Protein AF-A0A2K0WVG3-F1 (afdb_monomer_lite)

Organism: Gibberella nygamai (NCBI:txid42673)

pLDDT: mean 81.17, std 15.38, range [26.86, 95.81]

Radius of gyration: 17.31 Å; chains: 1; bounding box: 40×38×49 Å

Structure (mmCIF, N/CA/C/O backbone):
data_AF-A0A2K0WVG3-F1
#
_entry.id   AF-A0A2K0WVG3-F1
#
loop_
_atom_site.group_PDB
_atom_site.id
_atom_site.type_symbol
_atom_site.label_atom_id
_atom_site.label_alt_id
_atom_site.label_comp_id
_atom_site.label_asym_id
_atom_site.label_entity_id
_atom_site.label_seq_id
_atom_site.pdbx_PDB_ins_code
_atom_site.Cartn_x
_atom_site.Cartn_y
_atom_site.Cartn_z
_atom_site.occupancy
_atom_site.B_iso_or_equiv
_atom_site.auth_seq_id
_atom_site.auth_comp_id
_atom_site.auth_asym_id
_atom_site.auth_atom_id
_atom_site.pdbx_PDB_model_num
ATOM 1 N N . MET A 1 1 ? -24.233 -7.355 -19.533 1.00 32.09 1 MET A N 1
ATOM 2 C CA . MET A 1 1 ? -23.295 -7.358 -18.390 1.00 32.09 1 MET A CA 1
ATOM 3 C C . MET A 1 1 ? -22.353 -6.184 -18.576 1.00 32.09 1 MET A C 1
ATOM 5 O O . MET A 1 1 ? -21.608 -6.192 -19.543 1.00 32.09 1 MET A O 1
ATOM 9 N N . ALA A 1 2 ? -22.452 -5.145 -17.745 1.00 26.86 2 ALA A N 1
ATOM 10 C CA . ALA A 1 2 ? -21.574 -3.984 -17.865 1.00 26.86 2 ALA A CA 1
ATOM 11 C C . ALA A 1 2 ? -20.148 -4.391 -17.472 1.00 26.86 2 ALA A C 1
ATOM 13 O O . ALA A 1 2 ? -19.909 -4.819 -16.342 1.00 26.86 2 ALA A O 1
ATOM 14 N N . THR A 1 3 ? -19.217 -4.299 -18.418 1.00 27.84 3 THR A N 1
ATOM 15 C CA . THR A 1 3 ? -17.779 -4.393 -18.173 1.00 27.84 3 THR A CA 1
ATOM 16 C C . THR A 1 3 ? -17.401 -3.318 -17.162 1.00 27.84 3 THR A C 1
ATOM 18 O O . THR A 1 3 ? -17.408 -2.130 -17.478 1.00 27.84 3 THR A O 1
ATOM 21 N N . ARG A 1 4 ? -17.125 -3.726 -15.919 1.00 35.16 4 ARG A N 1
ATOM 22 C CA . ARG A 1 4 ? -16.547 -2.837 -14.910 1.00 35.16 4 ARG A CA 1
ATOM 23 C C . ARG A 1 4 ? -15.192 -2.386 -15.441 1.00 35.16 4 ARG A C 1
ATOM 25 O O . ARG A 1 4 ? -14.300 -3.214 -15.604 1.00 35.16 4 ARG A O 1
ATOM 32 N N . VAL A 1 5 ? -15.066 -1.098 -15.743 1.00 34.78 5 VAL A N 1
ATOM 33 C CA . VAL A 1 5 ? -13.788 -0.487 -16.108 1.00 34.78 5 VAL A CA 1
ATOM 34 C C . VAL A 1 5 ? -12.851 -0.699 -14.921 1.00 34.78 5 VAL A C 1
ATOM 36 O O . VAL A 1 5 ? -13.100 -0.211 -13.818 1.00 34.78 5 VAL A O 1
ATOM 39 N N . SER A 1 6 ? -11.821 -1.521 -15.113 1.00 41.34 6 SER A N 1
ATOM 40 C CA . SER A 1 6 ? -10.746 -1.650 -14.139 1.00 41.34 6 SER A CA 1
ATOM 41 C C . SER A 1 6 ? -9.989 -0.330 -14.158 1.00 41.34 6 SER A C 1
ATOM 43 O O . SER A 1 6 ? -9.272 -0.055 -15.115 1.00 41.34 6 SER A O 1
ATOM 45 N N . HIS A 1 7 ? -10.152 0.493 -13.122 1.00 51.75 7 HIS A N 1
ATOM 46 C CA . HIS A 1 7 ? -9.193 1.550 -12.802 1.00 51.75 7 HIS A CA 1
ATOM 47 C C . HIS A 1 7 ? -7.940 0.864 -12.264 1.00 51.75 7 HIS A C 1
ATOM 49 O O . HIS A 1 7 ? -7.693 0.819 -11.056 1.00 51.75 7 HIS A O 1
ATOM 55 N N . ASP A 1 8 ? -7.235 0.167 -13.148 1.00 64.56 8 ASP A N 1
ATOM 56 C CA . ASP A 1 8 ? -5.917 -0.339 -12.838 1.00 64.56 8 ASP A CA 1
ATOM 57 C C . ASP A 1 8 ? -4.958 0.837 -12.938 1.00 64.56 8 ASP A C 1
ATOM 59 O O . ASP A 1 8 ? -5.040 1.628 -13.878 1.00 64.56 8 ASP A O 1
ATOM 63 N N . LEU A 1 9 ? -4.052 0.984 -11.976 1.00 69.62 9 LEU A N 1
ATOM 64 C CA . LEU A 1 9 ? -3.118 2.117 -11.953 1.00 69.62 9 LEU A CA 1
ATOM 65 C C . LEU A 1 9 ? -2.187 2.148 -13.181 1.00 69.62 9 LEU A C 1
ATOM 67 O O . LEU A 1 9 ? -1.541 3.162 -13.439 1.00 69.62 9 LEU A O 1
ATOM 71 N N . THR A 1 10 ? -2.154 1.047 -13.932 1.00 58.09 10 THR A N 1
ATOM 72 C CA . THR A 1 10 ? -1.464 0.822 -15.207 1.00 58.09 10 THR A CA 1
ATOM 73 C C . THR A 1 10 ? -2.328 1.097 -16.440 1.00 58.09 10 THR A C 1
ATOM 75 O O . THR A 1 10 ? -1.894 0.847 -17.559 1.00 58.09 10 THR A O 1
ATOM 78 N N . THR A 1 11 ? -3.548 1.601 -16.271 1.00 58.31 11 THR A N 1
ATOM 79 C CA . THR A 1 11 ? -4.404 2.068 -17.369 1.00 58.31 11 THR A CA 1
ATOM 80 C C . THR A 1 11 ? -4.419 3.596 -17.392 1.00 58.31 11 THR A C 1
ATOM 82 O O . THR A 1 11 ? -4.197 4.237 -16.364 1.00 58.31 11 THR A O 1
ATOM 85 N N . GLN A 1 12 ? -4.656 4.208 -18.558 1.00 56.22 12 GLN A N 1
ATOM 86 C CA . GLN A 1 12 ? -4.675 5.672 -18.752 1.00 56.22 12 GLN A CA 1
ATOM 87 C C . GLN A 1 12 ? -5.880 6.368 -18.076 1.00 56.22 12 GLN A C 1
ATOM 89 O O . GLN A 1 12 ? -6.473 7.285 -18.633 1.00 56.22 12 GLN A O 1
ATOM 94 N N . SER A 1 13 ? -6.299 5.926 -16.890 1.00 55.78 13 SER A N 1
ATOM 95 C CA . SER A 1 13 ? -7.569 6.344 -16.303 1.00 55.78 13 SER A CA 1
ATOM 96 C C . SER A 1 13 ? -7.511 7.659 -15.521 1.00 55.78 13 SER A C 1
ATOM 98 O O . SER A 1 13 ? -8.571 8.170 -15.185 1.00 55.78 13 SER A O 1
ATOM 100 N N . SER A 1 14 ? -6.332 8.226 -15.220 1.00 59.88 14 SER A N 1
ATOM 101 C CA . SER A 1 14 ? -6.230 9.575 -14.633 1.00 59.88 14 SER A CA 1
ATOM 102 C C . SER A 1 14 ? -4.787 10.117 -14.639 1.00 59.88 14 SER A C 1
ATOM 104 O O . SER A 1 14 ? -3.872 9.381 -14.259 1.00 59.88 14 SER A O 1
ATOM 106 N N . PRO A 1 15 ? -4.551 11.393 -15.016 1.00 70.00 15 PRO A N 1
ATOM 107 C CA . PRO A 1 15 ? -3.251 12.057 -14.875 1.00 70.00 15 PRO A CA 1
ATOM 108 C C . PRO A 1 15 ? -2.948 12.491 -13.428 1.00 70.00 15 PRO A C 1
ATOM 110 O O . PRO A 1 15 ? -1.892 13.070 -13.163 1.00 70.00 15 PRO A O 1
ATOM 113 N N . GLU A 1 16 ? -3.871 12.264 -12.492 1.00 83.38 16 GLU A N 1
ATOM 114 C CA . GLU A 1 16 ? -3.748 12.740 -11.119 1.00 83.38 16 GLU A CA 1
ATOM 115 C C . GLU A 1 16 ? -2.590 12.090 -10.361 1.00 83.38 16 GLU A C 1
ATOM 117 O O . GLU A 1 16 ? -2.211 10.931 -10.572 1.00 83.38 16 GLU A O 1
ATOM 122 N N . LYS A 1 17 ? -2.028 12.876 -9.438 1.00 89.94 17 LYS A N 1
ATOM 123 C CA . LYS A 1 17 ? -0.969 12.426 -8.542 1.00 89.94 17 LYS A CA 1
ATOM 124 C C . LYS A 1 17 ? -1.517 11.401 -7.555 1.00 89.94 17 LYS A C 1
ATOM 126 O O . LYS A 1 17 ? -2.550 11.617 -6.925 1.00 89.94 17 LYS A O 1
ATOM 131 N N . LEU A 1 18 ? -0.768 10.321 -7.361 1.00 90.88 18 LEU A N 1
ATOM 132 C CA . LEU A 1 18 ? -1.082 9.322 -6.351 1.00 90.88 18 LEU A CA 1
ATOM 133 C C . LEU A 1 18 ? -0.763 9.858 -4.956 1.00 90.88 18 LEU A C 1
ATOM 135 O O . LEU A 1 18 ? 0.278 10.481 -4.726 1.00 90.88 18 LEU A O 1
ATOM 139 N N . LEU A 1 19 ? -1.623 9.534 -3.995 1.00 90.69 19 LEU A N 1
ATOM 140 C CA . LEU A 1 19 ? -1.381 9.790 -2.583 1.00 90.69 19 LEU A CA 1
ATOM 141 C C . LEU A 1 19 ? -0.683 8.599 -1.939 1.00 90.69 19 LEU A C 1
ATOM 143 O O . LEU A 1 19 ? -1.035 7.443 -2.182 1.00 90.69 19 LEU A O 1
ATOM 147 N N . ARG A 1 20 ? 0.285 8.882 -1.063 1.00 91.62 20 ARG A N 1
ATOM 148 C CA . ARG A 1 20 ? 0.908 7.852 -0.230 1.00 91.62 20 ARG A CA 1
ATOM 149 C C . ARG A 1 20 ? -0.045 7.476 0.894 1.00 91.62 20 ARG A C 1
ATOM 151 O O . ARG A 1 20 ? -0.167 8.211 1.868 1.00 91.62 20 ARG A O 1
ATOM 158 N N . ILE A 1 21 ? -0.663 6.311 0.772 1.00 88.94 21 ILE A N 1
ATOM 159 C CA . ILE A 1 21 ? -1.637 5.790 1.738 1.00 88.94 21 ILE A CA 1
ATOM 160 C C . ILE A 1 21 ? -1.008 4.849 2.773 1.00 88.94 21 ILE A C 1
ATOM 162 O O . ILE A 1 21 ? -1.655 4.443 3.734 1.00 88.94 21 ILE A O 1
ATOM 166 N N . GLY A 1 22 ? 0.259 4.476 2.585 1.00 87.81 22 GLY A N 1
ATOM 167 C CA . GLY A 1 22 ? 0.982 3.635 3.527 1.00 87.81 22 GLY A CA 1
ATOM 168 C C . GLY A 1 22 ? 2.489 3.681 3.322 1.00 87.81 22 GLY A C 1
ATOM 169 O O . GLY A 1 22 ? 2.987 3.961 2.234 1.00 87.81 22 GLY A O 1
ATOM 170 N N . THR A 1 23 ? 3.225 3.398 4.390 1.00 87.88 23 THR A N 1
ATOM 171 C CA . THR A 1 23 ? 4.679 3.225 4.361 1.00 87.88 23 THR A CA 1
ATOM 172 C C . THR A 1 23 ? 5.106 2.274 5.474 1.00 87.88 23 THR A C 1
ATOM 174 O O . THR A 1 23 ? 4.454 2.199 6.518 1.00 87.88 23 THR A O 1
ATOM 177 N N . GLY A 1 24 ? 6.172 1.519 5.247 1.00 81.69 24 GLY A N 1
ATOM 178 C CA . GLY A 1 24 ? 6.769 0.621 6.227 1.00 81.69 24 GLY A CA 1
ATOM 179 C C . GLY A 1 24 ? 8.087 0.051 5.718 1.00 81.69 24 GLY A C 1
ATOM 180 O O . GLY A 1 24 ? 8.594 0.471 4.684 1.00 81.69 24 GLY A O 1
ATOM 181 N N . CYS A 1 25 ? 8.632 -0.941 6.426 1.00 80.94 25 CYS A N 1
ATOM 182 C CA . CYS A 1 25 ? 9.922 -1.532 6.058 1.00 80.94 25 CYS A CA 1
ATOM 183 C C . CYS A 1 25 ? 9.933 -2.116 4.640 1.00 80.94 25 CYS A C 1
ATOM 185 O O . CYS A 1 25 ? 10.938 -1.997 3.968 1.00 80.94 25 CYS A O 1
ATOM 187 N N . CYS A 1 26 ? 8.836 -2.711 4.159 1.00 79.12 26 CYS A N 1
ATOM 188 C CA . CYS A 1 26 ? 8.787 -3.273 2.801 1.00 79.12 26 CYS A CA 1
ATOM 189 C C . CYS A 1 26 ? 8.671 -2.213 1.687 1.00 79.12 26 CYS A C 1
ATOM 191 O O . CYS A 1 26 ? 8.610 -2.591 0.524 1.00 79.12 26 CYS A O 1
ATOM 193 N N . GLY A 1 27 ? 8.564 -0.926 2.030 1.00 90.88 27 GLY A N 1
ATOM 194 C CA . GLY A 1 27 ? 8.360 0.166 1.082 1.00 90.88 27 GLY A CA 1
ATOM 195 C C . GLY A 1 27 ? 7.031 0.890 1.277 1.00 90.88 27 GLY A C 1
ATOM 196 O O . GLY A 1 27 ? 6.455 0.922 2.373 1.00 90.88 27 GLY A O 1
ATOM 197 N N . SER A 1 28 ? 6.552 1.509 0.206 1.00 93.06 28 SER A N 1
ATOM 198 C CA . SER A 1 28 ? 5.447 2.464 0.223 1.00 93.06 28 SER A CA 1
ATOM 199 C C . SER A 1 28 ? 4.217 1.978 -0.549 1.00 93.06 28 SER A C 1
ATOM 201 O O . SER A 1 28 ? 4.309 1.163 -1.462 1.00 93.06 28 SER A O 1
ATOM 203 N N . VAL A 1 29 ? 3.033 2.463 -0.166 1.00 92.94 29 VAL A N 1
ATOM 204 C CA . VAL A 1 29 ? 1.754 2.144 -0.817 1.00 92.94 29 VAL A CA 1
ATOM 205 C C . VAL A 1 29 ? 1.102 3.429 -1.301 1.00 92.94 29 VAL A C 1
ATOM 207 O O . VAL A 1 29 ? 0.997 4.393 -0.538 1.00 92.94 29 VAL A O 1
ATOM 210 N N . TRP A 1 30 ? 0.637 3.419 -2.547 1.00 93.25 30 TRP A N 1
ATOM 211 C CA . TRP A 1 30 ? 0.066 4.576 -3.227 1.00 93.25 30 TRP A CA 1
ATOM 212 C C . TRP A 1 30 ? -1.279 4.239 -3.864 1.00 93.25 30 TRP A C 1
ATOM 214 O O . TRP A 1 30 ? -1.488 3.112 -4.311 1.00 93.25 30 TRP A O 1
ATOM 224 N N . ALA A 1 31 ? -2.192 5.205 -3.898 1.00 90.75 31 ALA A N 1
ATOM 225 C CA . ALA A 1 31 ? -3.492 5.078 -4.553 1.00 90.75 31 ALA A CA 1
ATOM 226 C C . ALA A 1 31 ? -4.024 6.451 -4.981 1.00 90.75 31 ALA A C 1
ATOM 228 O O . ALA A 1 31 ? -3.526 7.480 -4.523 1.00 90.75 31 ALA A O 1
ATOM 229 N N . ASP A 1 32 ? -5.057 6.459 -5.820 1.00 86.88 32 ASP A N 1
ATOM 230 C CA . ASP A 1 32 ? -5.764 7.687 -6.188 1.00 86.88 32 ASP A CA 1
ATOM 231 C C . ASP A 1 32 ? -6.448 8.338 -4.983 1.00 86.88 32 ASP A C 1
ATOM 233 O O . ASP A 1 32 ? -6.993 7.647 -4.110 1.00 86.88 32 ASP A O 1
ATOM 237 N N . ALA A 1 33 ? -6.429 9.673 -4.950 1.00 76.12 33 ALA A N 1
ATOM 238 C CA . ALA A 1 33 ? -6.997 10.472 -3.866 1.00 76.12 33 ALA A CA 1
ATOM 239 C C . ALA A 1 33 ? -8.495 10.203 -3.680 1.00 76.12 33 ALA A C 1
ATOM 241 O O . ALA A 1 33 ? -8.946 9.931 -2.567 1.00 76.12 33 ALA A O 1
ATOM 242 N N . ASP A 1 34 ? -9.229 10.172 -4.790 1.00 70.00 34 ASP A N 1
ATOM 243 C CA . ASP A 1 34 ? -10.681 10.002 -4.823 1.00 70.00 34 ASP A CA 1
ATOM 24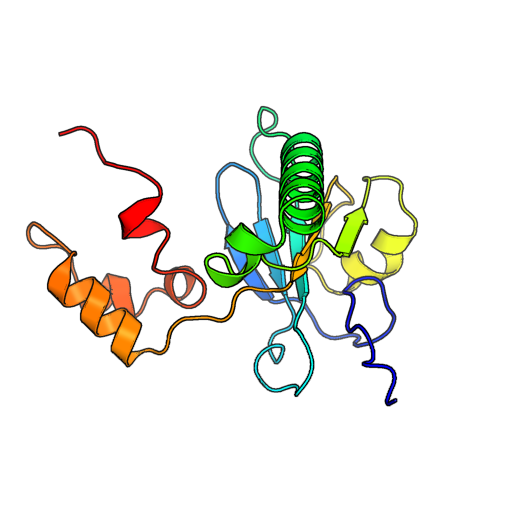4 C C . ASP A 1 34 ? -11.128 8.553 -5.045 1.00 70.00 34 ASP A C 1
ATOM 246 O O . ASP A 1 34 ? -12.305 8.279 -5.254 1.00 70.00 34 ASP A O 1
ATOM 250 N N . SER A 1 35 ? -10.218 7.589 -4.884 1.00 66.69 35 SER A N 1
ATOM 251 C CA . SER A 1 35 ? -10.498 6.157 -5.068 1.00 66.69 35 SER A CA 1
ATOM 252 C C . SER A 1 35 ? -11.638 5.597 -4.196 1.00 66.69 35 SER A C 1
ATOM 254 O O . SER A 1 35 ? -12.109 4.492 -4.435 1.00 66.69 35 SER A O 1
ATOM 256 N N . SER A 1 36 ? -12.093 6.314 -3.167 1.00 57.69 36 SER A N 1
ATOM 257 C CA . SER A 1 36 ? -13.260 5.935 -2.353 1.00 57.69 36 SER A CA 1
ATOM 258 C C . SER A 1 36 ? -14.599 6.490 -2.860 1.00 57.69 36 SER A C 1
ATOM 260 O O . SER A 1 36 ? -15.631 6.152 -2.287 1.00 57.69 36 SER A O 1
ATOM 262 N N . LYS A 1 37 ? -14.597 7.375 -3.867 1.00 53.72 37 LYS A N 1
ATOM 263 C CA . LYS A 1 37 ? -15.794 8.054 -4.400 1.00 53.72 37 LYS A CA 1
ATOM 264 C C . LYS A 1 37 ? -16.368 7.384 -5.651 1.00 53.72 37 LYS A C 1
ATOM 266 O O . LYS A 1 37 ? -17.529 7.616 -5.975 1.00 53.72 37 LYS A O 1
ATOM 271 N N . ASP A 1 38 ? -15.588 6.539 -6.319 1.00 54.81 38 ASP A N 1
ATOM 272 C CA . ASP A 1 38 ? -16.034 5.827 -7.513 1.00 54.81 38 ASP A CA 1
ATOM 273 C C . ASP A 1 38 ? -16.790 4.542 -7.158 1.00 54.81 38 ASP A C 1
ATOM 275 O O . ASP A 1 38 ? -16.384 3.776 -6.286 1.00 54.81 38 ASP A O 1
ATOM 279 N N . ASN A 1 39 ? -17.843 4.232 -7.920 1.00 54.66 39 ASN A N 1
ATOM 280 C CA . ASN A 1 39 ? -18.587 2.961 -7.839 1.00 54.66 39 ASN A CA 1
ATOM 281 C C . ASN A 1 39 ? -17.760 1.729 -8.288 1.00 54.66 39 ASN A C 1
ATOM 283 O O . ASN A 1 39 ? -18.294 0.623 -8.426 1.00 54.66 39 ASN A O 1
ATOM 287 N N . GLY A 1 40 ? -16.472 1.922 -8.582 1.00 65.44 40 GLY A N 1
ATOM 288 C CA . GLY A 1 40 ? -15.527 0.882 -8.960 1.00 65.44 40 GLY A CA 1
ATOM 289 C C . GLY A 1 40 ? -14.881 0.198 -7.756 1.00 65.44 40 GLY A C 1
ATOM 290 O O . GLY A 1 40 ? -15.020 0.607 -6.609 1.00 65.44 40 GLY A O 1
ATOM 291 N N . THR A 1 41 ? -14.130 -0.866 -8.028 1.00 73.56 41 THR A N 1
ATOM 292 C CA . THR A 1 41 ? -13.197 -1.416 -7.045 1.00 73.56 41 THR A CA 1
ATOM 293 C C . THR A 1 41 ? -11.910 -0.599 -7.150 1.00 73.56 41 THR A C 1
ATOM 295 O O . THR A 1 41 ? -11.259 -0.661 -8.196 1.00 73.56 41 THR A O 1
ATOM 298 N N . PRO A 1 42 ? -11.509 0.170 -6.134 1.00 84.56 42 PRO A N 1
ATOM 299 C CA . PRO A 1 42 ? -10.292 0.961 -6.216 1.00 84.56 42 PRO A CA 1
ATOM 300 C C . PRO A 1 42 ? -9.042 0.103 -6.140 1.00 84.56 42 PRO A C 1
ATOM 302 O O . PRO A 1 42 ? -9.062 -1.013 -5.617 1.00 84.56 42 PRO A O 1
ATOM 305 N N . SER A 1 43 ? -7.941 0.634 -6.655 1.00 87.88 43 SER A N 1
ATOM 306 C CA . SER A 1 43 ? -6.665 -0.068 -6.724 1.00 87.88 43 SER A CA 1
ATOM 307 C C . SER A 1 43 ? -5.553 0.720 -6.035 1.00 87.88 43 SER A C 1
ATOM 309 O O . SER A 1 43 ? -5.652 1.931 -5.823 1.00 87.88 43 SER A O 1
ATOM 311 N N . CYS A 1 44 ? -4.530 0.003 -5.593 1.00 91.69 44 CYS A N 1
ATOM 312 C CA . CYS A 1 44 ? -3.330 0.561 -5.002 1.00 91.69 44 CYS A CA 1
ATOM 313 C C . CYS A 1 44 ? -2.095 -0.156 -5.549 1.00 91.69 44 CYS A C 1
ATOM 315 O O . CYS A 1 44 ? -2.153 -1.317 -5.964 1.00 91.69 44 CYS A O 1
ATOM 317 N N . ILE A 1 45 ? -0.969 0.551 -5.517 1.00 93.62 45 ILE A N 1
ATOM 318 C CA . ILE A 1 45 ? 0.345 0.025 -5.863 1.00 93.62 45 ILE A CA 1
ATOM 319 C C . ILE A 1 45 ? 1.215 0.025 -4.611 1.00 93.62 45 ILE A C 1
ATOM 321 O O . ILE A 1 45 ? 1.422 1.063 -3.977 1.00 93.62 45 ILE A O 1
ATOM 325 N N . LYS A 1 46 ? 1.724 -1.148 -4.238 1.00 94.44 46 LYS A N 1
ATOM 326 C CA . LYS A 1 46 ? 2.765 -1.285 -3.219 1.00 94.44 46 LYS A CA 1
ATOM 327 C C . LYS A 1 46 ? 4.108 -1.398 -3.923 1.00 94.44 46 LYS A C 1
ATOM 329 O O . LYS A 1 46 ? 4.261 -2.247 -4.788 1.00 94.44 46 LYS A O 1
ATOM 334 N N . ARG A 1 47 ? 5.058 -0.547 -3.557 1.00 94.94 47 ARG A N 1
ATOM 335 C CA . ARG A 1 47 ? 6.387 -0.448 -4.162 1.00 94.94 47 ARG A CA 1
ATOM 336 C C . ARG A 1 47 ? 7.428 -1.097 -3.257 1.00 94.94 47 ARG A C 1
ATOM 338 O O . ARG A 1 47 ? 7.387 -0.903 -2.045 1.00 94.94 47 ARG A O 1
ATOM 345 N N . GLU A 1 48 ? 8.368 -1.823 -3.851 1.00 95.00 48 GLU A N 1
ATOM 346 C CA . GLU A 1 48 ? 9.568 -2.356 -3.192 1.00 95.00 48 GLU A CA 1
ATOM 347 C C . GLU A 1 48 ? 10.661 -1.279 -3.154 1.00 95.00 48 GLU A C 1
ATOM 349 O O . GLU A 1 48 ? 11.716 -1.391 -3.767 1.00 95.00 48 GLU A O 1
ATOM 354 N N . ASP A 1 49 ? 10.361 -0.161 -2.496 1.00 93.44 49 ASP A N 1
ATOM 355 C CA . ASP A 1 49 ? 11.259 0.989 -2.327 1.00 93.44 49 ASP A CA 1
ATOM 356 C C . ASP A 1 49 ? 11.693 1.179 -0.863 1.00 93.44 49 ASP A C 1
ATOM 358 O O . ASP A 1 49 ? 12.002 2.288 -0.425 1.00 93.44 49 ASP A O 1
ATOM 362 N N . GLY A 1 50 ? 11.681 0.082 -0.101 1.00 89.44 50 GLY A N 1
ATOM 363 C CA . GLY A 1 50 ? 12.093 0.017 1.299 1.00 89.44 50 GLY A CA 1
ATOM 364 C C . GLY A 1 50 ? 13.346 -0.834 1.518 1.00 89.44 50 GLY A C 1
ATOM 365 O O . GLY A 1 50 ? 14.328 -0.734 0.791 1.00 89.44 50 GLY A O 1
ATOM 366 N N . ASP A 1 51 ? 13.307 -1.653 2.566 1.00 85.88 51 ASP A N 1
ATOM 367 C CA . ASP A 1 51 ? 14.386 -2.539 2.999 1.00 85.88 51 ASP A CA 1
ATOM 368 C C . ASP A 1 51 ? 14.682 -3.631 1.948 1.00 85.88 51 ASP A C 1
ATOM 370 O O . ASP A 1 51 ? 13.755 -4.339 1.537 1.00 85.88 51 ASP A O 1
ATOM 374 N N . PRO A 1 52 ? 15.955 -3.819 1.544 1.00 84.00 52 PRO A N 1
ATOM 375 C CA . PRO A 1 52 ? 16.336 -4.750 0.480 1.00 84.00 52 PRO A CA 1
ATOM 376 C C . PRO A 1 52 ? 16.113 -6.230 0.827 1.00 84.00 52 PRO A C 1
ATOM 378 O O . PRO A 1 52 ? 16.120 -7.073 -0.067 1.00 84.00 52 PRO A O 1
ATOM 381 N N . HIS A 1 53 ? 15.908 -6.583 2.100 1.00 83.38 53 HIS A N 1
ATOM 382 C CA . HIS A 1 53 ? 15.638 -7.961 2.523 1.00 83.38 53 HIS A CA 1
ATOM 383 C C . HIS A 1 53 ? 14.153 -8.345 2.436 1.00 83.38 53 HIS A C 1
ATOM 385 O O . HIS A 1 53 ? 13.773 -9.463 2.801 1.00 83.38 53 HIS A O 1
ATOM 391 N N . ARG A 1 54 ? 13.278 -7.435 1.997 1.00 79.94 54 ARG A N 1
ATOM 392 C CA . ARG A 1 54 ? 11.852 -7.706 1.799 1.00 79.94 54 ARG A CA 1
ATOM 393 C C . ARG A 1 54 ? 11.569 -7.883 0.314 1.00 79.94 54 ARG A C 1
ATOM 395 O O . ARG A 1 54 ? 11.916 -7.024 -0.476 1.00 79.94 54 ARG A O 1
ATOM 402 N N . SER A 1 55 ? 10.913 -8.993 -0.030 1.00 89.06 55 SER A N 1
ATOM 403 C CA . SER A 1 55 ? 10.589 -9.342 -1.414 1.00 89.06 55 SER A CA 1
ATOM 404 C C . SER A 1 55 ? 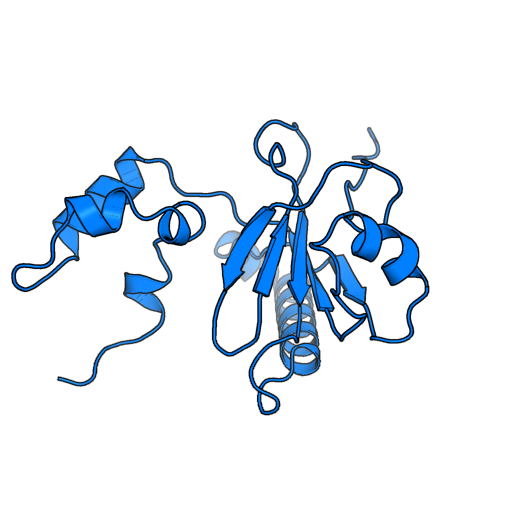9.097 -9.184 -1.685 1.00 89.06 55 SER A C 1
ATOM 406 O O . SER A 1 55 ? 8.281 -9.985 -1.218 1.00 89.06 55 SER A O 1
ATOM 408 N N . ILE A 1 56 ? 8.739 -8.179 -2.477 1.00 92.06 56 ILE A N 1
ATOM 409 C CA . ILE A 1 56 ? 7.377 -7.991 -2.972 1.00 92.06 56 ILE A CA 1
ATOM 410 C C . ILE A 1 56 ? 6.988 -9.075 -3.978 1.00 92.06 56 ILE A C 1
ATOM 412 O O . ILE A 1 56 ? 5.817 -9.435 -4.068 1.00 92.06 56 ILE A O 1
ATOM 416 N N . THR A 1 57 ? 7.967 -9.663 -4.670 1.00 92.25 57 THR A N 1
ATOM 417 C CA . THR A 1 57 ? 7.771 -10.842 -5.524 1.00 92.25 57 THR A CA 1
ATOM 418 C C . THR A 1 57 ? 7.234 -12.020 -4.717 1.00 92.25 57 THR A C 1
ATOM 420 O O . THR A 1 57 ? 6.270 -12.663 -5.129 1.00 92.25 57 THR A O 1
ATOM 423 N N . ASN A 1 58 ? 7.797 -12.274 -3.531 1.00 92.50 58 ASN A N 1
ATOM 424 C CA . ASN A 1 58 ? 7.280 -13.311 -2.641 1.00 92.50 58 ASN A CA 1
ATOM 425 C C . ASN A 1 58 ? 5.871 -12.973 -2.126 1.00 92.50 58 ASN A C 1
ATOM 427 O O . ASN A 1 58 ? 5.019 -13.855 -2.050 1.00 92.50 58 ASN A O 1
ATOM 431 N N . GLU A 1 59 ? 5.594 -11.706 -1.797 1.00 91.88 59 GLU A N 1
ATOM 432 C CA . GLU A 1 59 ? 4.237 -11.293 -1.410 1.00 91.88 59 GLU A CA 1
ATOM 433 C C . GLU A 1 59 ? 3.216 -11.546 -2.530 1.00 91.88 59 GLU A C 1
ATOM 435 O O . GLU A 1 59 ? 2.147 -12.093 -2.265 1.00 91.88 59 GLU A O 1
ATOM 440 N N . HIS A 1 60 ? 3.564 -11.212 -3.776 1.00 93.25 60 HIS A N 1
ATOM 441 C CA . HIS A 1 60 ? 2.738 -11.481 -4.952 1.00 93.25 60 HIS A CA 1
ATOM 442 C C . HIS A 1 60 ? 2.479 -12.983 -5.136 1.00 93.25 60 HIS A C 1
ATOM 444 O O . HIS A 1 60 ? 1.327 -13.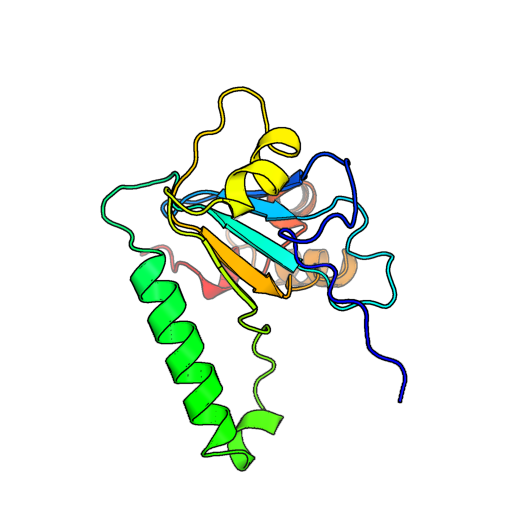390 -5.277 1.00 93.25 60 HIS A O 1
ATOM 450 N N . PHE A 1 61 ? 3.524 -13.813 -5.046 1.00 94.94 61 PHE A N 1
ATOM 451 C CA . PHE A 1 61 ? 3.398 -15.269 -5.135 1.00 94.94 61 PHE A CA 1
ATOM 452 C C . PHE A 1 61 ? 2.440 -15.836 -4.075 1.00 94.94 61 PHE A C 1
ATOM 454 O O . PHE A 1 61 ? 1.522 -16.593 -4.398 1.00 94.94 61 PHE A O 1
ATOM 461 N N . ILE A 1 62 ? 2.600 -15.434 -2.810 1.00 94.44 62 ILE A N 1
ATOM 462 C CA . ILE A 1 62 ? 1.716 -15.880 -1.724 1.00 94.44 62 ILE A CA 1
ATOM 463 C C . ILE A 1 62 ? 0.279 -15.395 -1.944 1.00 94.44 62 ILE A C 1
ATOM 465 O O . ILE A 1 62 ? -0.664 -16.151 -1.706 1.00 94.44 62 ILE A O 1
ATOM 469 N N . HIS A 1 63 ? 0.082 -14.164 -2.425 1.00 92.56 63 HIS A N 1
ATOM 470 C CA . HIS A 1 63 ? -1.252 -13.640 -2.729 1.00 92.56 63 HIS A CA 1
ATOM 471 C C . HIS A 1 63 ? -1.942 -14.479 -3.811 1.00 92.56 63 HIS A C 1
ATOM 473 O O . HIS A 1 63 ? -3.085 -14.898 -3.617 1.00 92.56 63 HIS A O 1
ATOM 479 N N . GLN A 1 64 ? -1.236 -14.806 -4.897 1.00 92.50 64 GLN A N 1
ATOM 480 C CA . GLN A 1 64 ? -1.746 -15.688 -5.951 1.00 92.50 64 GLN A CA 1
ATOM 481 C C . GLN A 1 64 ? -2.106 -17.078 -5.410 1.00 92.50 64 GLN A C 1
ATOM 483 O O . GLN A 1 64 ? -3.205 -17.570 -5.674 1.00 92.50 64 GLN A O 1
ATOM 488 N N . LEU A 1 65 ? -1.234 -17.676 -4.593 1.00 94.06 65 LEU A N 1
ATOM 489 C CA . LEU A 1 65 ? -1.471 -18.985 -3.978 1.00 94.06 65 LEU A CA 1
ATOM 490 C C . LEU A 1 65 ? -2.733 -18.989 -3.102 1.00 94.06 65 LEU A C 1
ATOM 492 O O . LEU A 1 65 ? -3.527 -19.931 -3.138 1.00 94.06 65 LEU A O 1
ATOM 496 N N . VAL A 1 66 ? -2.940 -17.928 -2.320 1.00 91.75 66 VAL A N 1
ATOM 497 C CA . VAL A 1 66 ? -4.118 -17.772 -1.461 1.00 91.75 66 VAL A CA 1
ATOM 498 C C . VAL A 1 66 ? -5.395 -17.622 -2.294 1.00 91.75 66 VAL A C 1
ATOM 500 O O . VAL A 1 66 ? -6.393 -18.286 -2.003 1.00 91.75 66 VAL A O 1
ATOM 503 N N . VAL A 1 67 ? -5.368 -16.807 -3.355 1.00 89.06 67 VAL A N 1
ATOM 504 C CA . VAL A 1 67 ? -6.504 -16.648 -4.281 1.00 89.06 67 VAL A CA 1
ATOM 505 C C . VAL A 1 67 ? -6.851 -17.983 -4.942 1.00 89.06 67 VAL A C 1
ATOM 507 O O . VAL A 1 67 ? -8.012 -18.395 -4.917 1.00 89.06 67 VAL A O 1
ATOM 510 N N . GLN A 1 68 ? -5.851 -18.699 -5.459 1.00 90.81 68 GLN A N 1
ATOM 511 C CA . GLN A 1 68 ? -6.030 -20.013 -6.076 1.00 90.81 68 GLN A CA 1
ATOM 512 C C . GLN A 1 68 ? -6.600 -21.032 -5.080 1.00 90.81 68 GLN A C 1
ATOM 514 O O . GLN A 1 68 ? -7.534 -21.769 -5.395 1.00 90.81 68 GLN A O 1
ATOM 519 N N . SER A 1 69 ? -6.098 -21.042 -3.844 1.00 91.25 69 SER A N 1
ATOM 520 C CA . SER A 1 69 ? -6.575 -21.947 -2.793 1.00 91.25 69 SER A CA 1
ATOM 521 C C . SER A 1 69 ? -8.050 -21.718 -2.455 1.00 91.25 69 SER A C 1
ATOM 523 O O . SER A 1 69 ? -8.788 -22.686 -2.253 1.00 91.25 69 SER A O 1
ATOM 525 N N . LEU A 1 70 ? -8.505 -20.459 -2.426 1.00 89.56 70 LEU A N 1
ATOM 526 C CA . LEU A 1 70 ? -9.918 -20.130 -2.221 1.00 89.56 70 LEU A CA 1
ATOM 527 C C . LEU A 1 70 ? -10.800 -20.528 -3.407 1.00 89.56 70 LEU A C 1
ATOM 529 O O . LEU A 1 70 ? -11.928 -20.967 -3.187 1.00 89.56 70 LEU A O 1
ATOM 533 N N . GLN A 1 71 ? -10.299 -20.407 -4.639 1.00 87.38 71 GLN A N 1
ATOM 534 C CA . GLN A 1 71 ? -11.013 -20.863 -5.836 1.00 87.38 71 GLN A CA 1
ATOM 535 C C . GLN A 1 71 ? -11.202 -22.384 -5.835 1.00 87.38 71 GLN A C 1
ATOM 537 O O . GLN A 1 71 ? -12.295 -22.865 -6.125 1.00 87.38 71 GLN A O 1
ATOM 542 N N . LEU A 1 72 ? -10.168 -23.134 -5.443 1.00 92.75 72 LEU A N 1
ATOM 543 C CA . LEU A 1 72 ? -10.231 -24.593 -5.305 1.00 92.75 72 LEU A CA 1
ATOM 544 C C . LEU A 1 72 ? -11.096 -25.040 -4.116 1.00 92.75 72 LEU A C 1
ATOM 546 O O . LEU A 1 72 ? -11.622 -26.150 -4.115 1.00 92.75 72 LEU A O 1
ATOM 550 N N . ASN A 1 73 ? -11.266 -24.183 -3.103 1.00 90.38 73 ASN A N 1
ATOM 551 C CA . ASN A 1 73 ? -12.016 -24.491 -1.887 1.00 90.38 73 ASN A CA 1
ATOM 552 C C . ASN A 1 73 ? -13.085 -23.422 -1.575 1.00 90.38 73 ASN A C 1
ATOM 554 O O . ASN A 1 73 ? -13.022 -22.756 -0.532 1.00 90.38 73 ASN A O 1
ATOM 558 N N . PRO A 1 74 ? -14.127 -23.282 -2.416 1.00 87.31 74 PRO A N 1
ATOM 559 C CA . PRO A 1 74 ? -15.083 -22.171 -2.345 1.00 87.31 74 PRO A CA 1
ATOM 560 C C . PRO A 1 74 ? -15.883 -22.121 -1.036 1.00 87.31 74 PRO A C 1
ATOM 562 O O . PRO A 1 74 ? -16.376 -21.062 -0.645 1.00 87.31 74 PRO A O 1
ATOM 565 N N . ARG A 1 75 ? -15.972 -23.242 -0.304 1.00 88.50 75 ARG A N 1
ATOM 566 C CA . ARG A 1 75 ? -16.588 -23.293 1.032 1.00 88.50 75 ARG A CA 1
ATOM 567 C C . ARG A 1 75 ? -15.928 -22.338 2.035 1.00 88.50 75 ARG A C 1
ATOM 569 O O . ARG A 1 75 ? -16.628 -21.792 2.880 1.00 88.50 75 ARG A O 1
ATOM 576 N N . TYR A 1 76 ? -14.617 -22.100 1.925 1.00 83.38 76 TYR A N 1
ATOM 577 C CA . TYR A 1 76 ? -13.898 -21.164 2.798 1.00 83.38 76 TYR A CA 1
ATOM 578 C C . TYR A 1 76 ? -13.953 -19.720 2.288 1.00 83.38 76 TYR A C 1
ATOM 580 O O . TYR A 1 76 ? -13.855 -18.792 3.086 1.00 83.38 76 TYR A O 1
ATOM 588 N N . ALA A 1 77 ? -14.176 -19.509 0.986 1.00 79.62 77 ALA A N 1
ATOM 589 C CA . ALA A 1 77 ? -14.221 -18.177 0.379 1.00 79.62 77 ALA A CA 1
ATOM 590 C C . ALA A 1 77 ? -15.346 -17.283 0.937 1.00 79.62 77 ALA A C 1
ATOM 592 O O . ALA A 1 77 ? -15.257 -16.062 0.871 1.00 79.62 77 ALA A O 1
ATOM 593 N N . ARG A 1 78 ? -16.389 -17.866 1.548 1.00 78.81 78 ARG A N 1
ATOM 594 C CA . ARG A 1 78 ? -17.462 -17.105 2.218 1.00 78.81 78 ARG A CA 1
ATOM 595 C C . ARG A 1 78 ? -16.990 -16.368 3.477 1.00 78.81 78 ARG A C 1
ATOM 597 O O . ARG A 1 78 ? -17.586 -15.357 3.833 1.00 78.81 78 ARG A O 1
ATOM 604 N N . ASN A 1 79 ? -15.929 -16.855 4.119 1.00 84.06 79 ASN A N 1
ATOM 605 C CA . ASN A 1 79 ? -15.449 -16.337 5.402 1.00 84.06 79 ASN A CA 1
ATOM 606 C C . ASN A 1 79 ? -14.340 -15.289 5.249 1.00 84.06 79 ASN A C 1
ATOM 608 O O . ASN A 1 79 ? -14.050 -14.566 6.198 1.00 84.06 79 ASN A O 1
ATOM 612 N N . PHE A 1 80 ? -13.720 -15.197 4.069 1.00 82.06 80 PHE A N 1
ATOM 613 C CA . PHE A 1 80 ? -12.578 -14.322 3.829 1.00 82.06 80 PHE A CA 1
ATOM 614 C C . PHE A 1 80 ? -12.848 -13.396 2.649 1.00 82.06 80 PHE A C 1
ATOM 616 O O . PHE A 1 80 ? -13.115 -13.836 1.533 1.00 82.06 80 PHE A O 1
ATOM 623 N N . ARG A 1 81 ? -12.736 -12.089 2.890 1.00 82.38 81 ARG A N 1
ATOM 624 C CA . ARG A 1 81 ? -12.718 -11.071 1.837 1.00 82.38 81 ARG A CA 1
ATOM 625 C C . ARG A 1 81 ? -11.267 -10.709 1.561 1.00 82.38 81 ARG A C 1
ATOM 627 O O . ARG A 1 81 ? -10.672 -9.927 2.296 1.00 82.38 81 ARG A O 1
ATOM 634 N N . ILE A 1 82 ? -10.691 -11.346 0.548 1.00 84.38 82 ILE A N 1
ATOM 635 C CA . ILE A 1 82 ? -9.302 -11.121 0.145 1.00 84.38 82 ILE A CA 1
ATOM 636 C C . ILE A 1 82 ? -9.295 -10.113 -1.005 1.00 84.38 82 ILE A C 1
ATOM 638 O O . ILE A 1 82 ? -10.038 -10.330 -1.964 1.00 84.38 82 ILE A O 1
ATOM 642 N N . PRO A 1 83 ? -8.486 -9.039 -0.930 1.00 87.62 83 PRO A N 1
ATOM 643 C CA . PRO A 1 83 ? -8.368 -8.086 -2.026 1.00 87.62 83 PRO A CA 1
ATOM 644 C C . PRO A 1 83 ? -7.961 -8.775 -3.328 1.00 87.62 83 PRO A C 1
ATOM 646 O O . PRO A 1 83 ? -7.138 -9.697 -3.317 1.00 87.62 83 PRO A O 1
ATOM 649 N N . LEU A 1 84 ? -8.496 -8.310 -4.454 1.00 87.44 84 LEU A N 1
ATOM 650 C CA . LEU A 1 84 ? -8.080 -8.790 -5.770 1.00 87.44 84 LEU A CA 1
ATOM 651 C C . LEU A 1 84 ? -6.580 -8.542 -6.000 1.00 87.44 84 LEU A C 1
ATOM 653 O O . LEU A 1 84 ? -6.095 -7.419 -5.851 1.00 87.44 84 LEU A O 1
ATOM 657 N N . CYS A 1 85 ? -5.860 -9.590 -6.402 1.00 90.06 85 CYS A N 1
ATOM 658 C CA . CYS A 1 85 ? -4.501 -9.490 -6.928 1.00 90.06 85 CYS A CA 1
ATOM 659 C C . CYS A 1 85 ? -4.597 -9.088 -8.402 1.00 90.06 85 CYS A C 1
ATOM 661 O O . CYS A 1 85 ? -5.048 -9.892 -9.217 1.00 90.06 85 CYS A O 1
ATOM 663 N N . ARG A 1 86 ? -4.249 -7.842 -8.739 1.00 89.06 86 ARG A N 1
ATOM 664 C CA . ARG A 1 86 ? -4.424 -7.317 -10.106 1.00 89.06 86 ARG A CA 1
ATOM 665 C C . ARG A 1 86 ? -3.223 -7.581 -10.989 1.00 89.06 86 ARG A C 1
ATOM 667 O O . ARG A 1 86 ? -3.389 -7.838 -12.173 1.00 89.06 86 ARG A O 1
ATOM 674 N N . GLY A 1 87 ? -2.032 -7.569 -10.405 1.00 90.31 87 GLY A N 1
ATOM 675 C CA . GLY A 1 87 ? -0.826 -7.891 -11.142 1.00 90.31 87 GLY A CA 1
ATOM 676 C C . GLY A 1 87 ? 0.439 -7.444 -10.439 1.00 90.31 87 GLY A C 1
ATOM 677 O O . GLY A 1 87 ? 0.441 -7.077 -9.263 1.00 90.31 87 GLY A O 1
ATOM 678 N N . PHE A 1 88 ? 1.516 -7.466 -11.206 1.00 93.56 88 PHE A N 1
ATOM 679 C CA . PHE A 1 88 ? 2.860 -7.163 -10.761 1.00 93.56 88 PHE A CA 1
ATOM 680 C C . PHE A 1 88 ? 3.544 -6.298 -11.812 1.00 93.56 88 PHE A C 1
ATOM 682 O O . PHE A 1 88 ? 3.391 -6.563 -13.001 1.00 93.56 88 PHE A O 1
ATOM 689 N N . LEU A 1 89 ? 4.281 -5.286 -11.367 1.00 94.50 89 LEU A N 1
ATOM 690 C CA . LEU A 1 89 ? 5.177 -4.496 -12.202 1.00 94.50 89 LEU A CA 1
ATOM 691 C C . LEU A 1 89 ? 6.610 -4.793 -11.784 1.00 94.50 89 LEU A C 1
ATOM 693 O O . LEU A 1 89 ? 6.992 -4.511 -10.652 1.00 94.50 89 LEU A O 1
ATOM 697 N N . ASN A 1 90 ? 7.410 -5.327 -12.692 1.00 94.12 90 ASN A N 1
ATOM 698 C CA . ASN A 1 90 ? 8.857 -5.377 -12.557 1.00 94.12 90 ASN A CA 1
ATOM 699 C C . ASN A 1 90 ? 9.455 -3.994 -12.816 1.00 94.12 90 ASN A C 1
ATOM 701 O O . ASN A 1 90 ? 8.860 -3.152 -13.487 1.00 94.12 90 ASN A O 1
ATOM 705 N N . LYS A 1 91 ? 10.682 -3.772 -12.343 1.00 94.31 91 LYS A N 1
ATOM 706 C CA . LYS A 1 91 ? 11.420 -2.513 -12.558 1.00 94.31 91 LYS A CA 1
ATOM 707 C C . LYS A 1 91 ? 11.624 -2.137 -14.038 1.00 94.31 91 LYS A C 1
ATOM 709 O O . LYS A 1 91 ? 11.825 -0.964 -14.327 1.00 94.31 91 LYS A O 1
ATOM 714 N N . ASP A 1 92 ? 11.586 -3.112 -14.943 1.00 94.88 92 ASP A N 1
ATOM 715 C CA . ASP A 1 92 ? 11.848 -2.922 -16.374 1.00 94.88 92 ASP A CA 1
ATOM 716 C C . ASP A 1 92 ? 10.546 -2.853 -17.203 1.00 94.88 92 ASP A C 1
ATOM 718 O O . ASP A 1 92 ? 10.599 -2.680 -18.417 1.00 94.88 92 ASP A O 1
ATOM 722 N N . ASP A 1 93 ? 9.372 -2.968 -16.565 1.00 92.50 93 ASP A N 1
ATOM 723 C CA . ASP A 1 93 ? 8.087 -2.978 -17.269 1.00 92.50 93 ASP A CA 1
ATOM 724 C C . ASP A 1 93 ? 7.708 -1.587 -17.802 1.00 92.50 93 ASP A C 1
ATOM 726 O O . ASP A 1 93 ? 7.727 -0.585 -17.078 1.00 92.50 93 ASP A O 1
ATOM 730 N N . GLU A 1 94 ? 7.235 -1.536 -19.050 1.00 90.56 94 GLU A N 1
ATOM 731 C CA . GLU A 1 94 ? 6.793 -0.299 -19.715 1.00 90.56 94 GLU A CA 1
ATOM 732 C C . GLU A 1 94 ? 5.648 0.410 -18.975 1.00 90.56 94 GLU A C 1
ATOM 734 O O . GLU A 1 94 ? 5.502 1.632 -19.071 1.00 90.56 94 GLU A O 1
ATOM 739 N N . GLY A 1 95 ? 4.869 -0.327 -18.174 1.00 89.12 95 GLY A N 1
ATOM 740 C CA . GLY A 1 95 ? 3.793 0.216 -17.340 1.00 89.12 95 GLY A CA 1
ATOM 741 C C . GLY A 1 95 ? 4.259 1.298 -16.357 1.00 89.12 95 GLY A C 1
ATOM 742 O O . GLY A 1 95 ? 3.466 2.162 -15.974 1.00 89.12 95 GLY A O 1
ATOM 743 N N . TRP A 1 96 ? 5.550 1.339 -16.003 1.00 92.62 96 TRP A N 1
ATOM 744 C CA . TRP A 1 96 ? 6.113 2.430 -15.203 1.00 92.62 96 TRP A CA 1
ATOM 745 C C . TRP A 1 96 ? 5.998 3.798 -15.875 1.00 92.62 96 TRP A C 1
ATOM 747 O O . TRP A 1 96 ? 5.875 4.796 -15.165 1.00 92.62 96 TRP A O 1
ATOM 757 N N . SER A 1 97 ? 5.958 3.868 -17.209 1.00 91.56 97 SER A N 1
ATOM 758 C CA . SER A 1 97 ? 5.734 5.125 -17.940 1.00 91.56 97 SER A CA 1
ATOM 759 C C . SER A 1 97 ? 4.399 5.794 -17.587 1.00 91.56 97 SER A C 1
ATOM 761 O O . SER A 1 97 ? 4.298 7.018 -17.626 1.00 91.56 97 SER A O 1
ATOM 763 N N . LEU A 1 98 ? 3.398 5.011 -17.169 1.00 88.56 98 LEU A N 1
ATOM 764 C CA . LEU A 1 98 ? 2.078 5.495 -16.757 1.00 88.56 98 LEU A CA 1
ATOM 765 C C . LEU A 1 98 ? 2.027 5.853 -15.265 1.00 88.56 98 LEU A C 1
ATOM 767 O O . LEU A 1 98 ? 1.311 6.769 -14.861 1.00 88.56 98 LEU A O 1
ATOM 771 N N . VAL A 1 99 ? 2.801 5.150 -14.433 1.00 91.12 99 VAL A N 1
ATOM 772 C CA . VAL A 1 99 ? 2.776 5.310 -12.970 1.00 91.12 99 VAL A CA 1
ATOM 773 C C . VAL A 1 99 ? 3.744 6.392 -12.488 1.00 91.12 99 VAL A C 1
ATOM 775 O O . VAL A 1 99 ? 3.391 7.194 -11.622 1.00 91.12 99 VAL A O 1
ATOM 778 N N . LEU A 1 100 ? 4.963 6.452 -13.035 1.00 93.31 100 LEU A N 1
ATOM 779 C CA . LEU A 1 100 ? 6.000 7.394 -12.596 1.00 93.31 100 LEU A CA 1
ATOM 780 C C . LEU A 1 100 ? 5.560 8.862 -12.652 1.00 93.31 100 LEU A C 1
ATOM 782 O O . LEU A 1 100 ? 5.796 9.562 -11.664 1.00 93.31 100 LEU A O 1
ATOM 786 N N . PRO A 1 101 ? 4.884 9.348 -13.716 1.00 93.06 101 PRO A N 1
ATOM 787 C CA . PRO A 1 101 ? 4.425 10.733 -13.764 1.00 93.06 101 PRO A CA 1
ATOM 788 C C . PRO A 1 101 ? 3.437 11.080 -12.649 1.00 93.06 101 PRO A C 1
ATOM 790 O O . PRO A 1 101 ? 3.287 12.253 -12.315 1.00 93.06 101 PRO A O 1
ATOM 793 N N . ARG A 1 102 ? 2.780 10.083 -12.049 1.00 91.69 102 ARG A N 1
ATOM 794 C CA . ARG A 1 102 ? 1.794 10.255 -10.976 1.00 91.69 102 ARG A CA 1
ATOM 795 C C . ARG A 1 102 ? 2.417 10.166 -9.579 1.00 91.69 102 ARG A C 1
ATOM 797 O O . ARG A 1 102 ? 1.782 10.554 -8.602 1.00 91.69 102 ARG A O 1
ATOM 804 N N . LEU A 1 103 ? 3.660 9.705 -9.466 1.00 93.50 103 LEU A N 1
ATOM 805 C CA . LEU A 1 103 ? 4.416 9.641 -8.213 1.00 93.50 103 LEU A CA 1
ATOM 806 C C . LEU A 1 103 ? 5.184 10.955 -7.940 1.00 93.50 103 LEU A C 1
ATOM 808 O O . LEU A 1 103 ? 5.249 11.840 -8.806 1.00 93.50 103 LEU A O 1
ATOM 812 N N . PRO A 1 104 ? 5.767 11.128 -6.733 1.00 94.50 104 PRO A N 1
ATOM 813 C CA . PRO A 1 104 ? 6.639 12.263 -6.453 1.00 94.50 104 PRO A CA 1
ATOM 814 C C . PRO A 1 104 ? 7.863 12.303 -7.383 1.00 94.50 104 PRO A C 1
ATOM 816 O O . PRO A 1 104 ? 8.390 11.236 -7.730 1.00 94.50 104 PRO A O 1
ATOM 819 N N . PRO A 1 105 ? 8.359 13.506 -7.733 1.00 94.25 105 PRO A N 1
ATOM 820 C CA . PRO A 1 105 ? 9.577 13.666 -8.523 1.00 94.25 105 PRO A CA 1
ATOM 821 C C . PRO A 1 105 ? 10.757 12.871 -7.951 1.00 94.25 105 PRO A C 1
ATOM 823 O O . PRO A 1 105 ? 10.936 12.794 -6.737 1.00 94.25 105 PRO A O 1
ATOM 826 N N . GLY A 1 106 ? 11.560 12.268 -8.832 1.00 94.31 106 GLY A N 1
ATOM 827 C CA . GLY A 1 106 ? 12.711 11.441 -8.448 1.00 94.31 106 GLY A CA 1
ATOM 828 C C . GLY A 1 106 ? 12.379 9.982 -8.113 1.00 94.31 106 GLY A C 1
ATOM 829 O O . GLY A 1 106 ? 13.294 9.191 -7.879 1.00 94.31 106 GLY A O 1
ATOM 830 N N . SER A 1 107 ? 11.099 9.594 -8.128 1.00 95.38 107 SER A N 1
ATOM 831 C CA . SER A 1 107 ? 10.707 8.184 -8.051 1.00 95.38 107 SER A CA 1
ATOM 832 C C . SER A 1 107 ? 11.307 7.391 -9.215 1.00 95.38 107 SER A C 1
ATOM 834 O O . SER A 1 107 ? 11.284 7.844 -10.356 1.00 95.38 107 SER A O 1
ATOM 836 N N . LYS A 1 108 ? 11.829 6.198 -8.922 1.00 95.69 108 LYS A N 1
ATOM 837 C CA . LYS A 1 108 ? 12.378 5.265 -9.912 1.00 95.69 108 LYS A CA 1
ATOM 838 C C . LYS A 1 108 ? 11.483 4.028 -10.044 1.00 95.69 108 LYS A C 1
ATOM 840 O O . LYS A 1 108 ? 10.813 3.684 -9.059 1.00 95.69 108 LYS A O 1
ATOM 845 N N . PRO A 1 109 ? 11.489 3.359 -11.211 1.00 95.81 109 PRO A N 1
ATOM 846 C CA . PRO A 1 109 ? 10.941 2.018 -11.341 1.00 95.81 109 PRO A CA 1
ATOM 847 C C . PRO A 1 109 ? 11.519 1.070 -10.290 1.00 95.81 109 PRO A C 1
ATOM 849 O O . PRO A 1 109 ? 12.700 1.148 -9.945 1.00 95.81 109 PRO A O 1
ATOM 852 N N . CYS A 1 110 ? 10.682 0.176 -9.786 1.00 95.00 110 CYS A N 1
ATOM 853 C CA . CYS A 1 110 ? 11.069 -0.907 -8.890 1.00 95.00 110 CYS A CA 1
ATOM 854 C C . CYS A 1 110 ? 10.125 -2.092 -9.107 1.00 95.00 110 CYS A C 1
ATOM 856 O O . CYS A 1 110 ? 9.288 -2.062 -10.006 1.00 95.00 110 CYS A O 1
ATOM 858 N N . ASN A 1 111 ? 10.244 -3.142 -8.303 1.00 95.44 111 ASN A N 1
ATOM 859 C CA . ASN A 1 111 ? 9.188 -4.142 -8.265 1.00 95.44 111 ASN A CA 1
ATOM 860 C C . ASN A 1 111 ? 7.978 -3.584 -7.507 1.00 95.44 111 ASN A C 1
ATOM 862 O O . ASN A 1 111 ? 8.130 -2.894 -6.492 1.00 95.44 111 ASN A O 1
ATOM 866 N N . ALA A 1 112 ? 6.772 -3.880 -7.974 1.00 95.19 112 ALA A N 1
ATOM 867 C CA . ALA A 1 112 ? 5.554 -3.409 -7.345 1.00 95.19 112 ALA A CA 1
ATOM 868 C C . ALA A 1 112 ? 4.376 -4.376 -7.508 1.00 95.19 112 ALA A C 1
ATOM 870 O O . ALA A 1 112 ? 4.183 -4.982 -8.556 1.00 95.19 112 ALA A O 1
ATOM 871 N N . LEU A 1 113 ? 3.555 -4.475 -6.462 1.00 94.19 113 LEU A N 1
ATOM 872 C CA . LEU A 1 113 ? 2.313 -5.246 -6.448 1.00 94.19 113 LEU A CA 1
ATOM 873 C C . LEU A 1 113 ? 1.124 -4.316 -6.693 1.00 94.19 113 LEU A C 1
ATOM 875 O O . LEU A 1 113 ? 0.940 -3.337 -5.963 1.00 94.19 113 LEU A O 1
ATOM 879 N N . LEU A 1 114 ? 0.293 -4.664 -7.672 1.00 92.56 114 LEU A N 1
ATOM 880 C CA . LEU A 1 114 ? -0.989 -4.024 -7.949 1.00 92.56 114 LEU A CA 1
ATOM 881 C C . LEU A 1 114 ? -2.102 -4.851 -7.311 1.00 92.56 114 LEU A C 1
ATOM 883 O O . LEU A 1 114 ? -2.254 -6.047 -7.581 1.00 92.56 114 LEU A O 1
ATOM 887 N N . SER A 1 115 ? -2.908 -4.217 -6.468 1.00 91.38 115 SER A N 1
ATOM 888 C CA . SER A 1 115 ? -3.998 -4.904 -5.774 1.00 91.38 115 SER A CA 1
ATOM 889 C C . SER A 1 115 ? -5.211 -4.007 -5.584 1.00 91.38 115 SER A C 1
ATOM 891 O O . SER A 1 115 ? -5.140 -2.788 -5.733 1.00 91.38 115 SER A O 1
ATOM 893 N N . GLU A 1 116 ? -6.350 -4.610 -5.266 1.00 89.00 116 GLU A N 1
ATOM 894 C CA . GLU A 1 116 ? -7.494 -3.870 -4.747 1.00 89.00 116 GLU A CA 1
ATOM 895 C C . GLU A 1 116 ? -7.126 -3.130 -3.454 1.00 89.00 116 GLU A C 1
ATOM 897 O O . GLU A 1 116 ? -6.571 -3.696 -2.509 1.00 89.00 116 GLU A O 1
ATOM 902 N N . LYS A 1 117 ? -7.484 -1.847 -3.401 1.00 87.75 117 LYS A N 1
ATOM 903 C CA . LYS A 1 117 ? -7.306 -1.015 -2.219 1.00 87.75 117 LYS A CA 1
ATOM 904 C C . LYS A 1 117 ? -8.362 -1.382 -1.179 1.00 87.75 117 LYS A C 1
ATOM 906 O O . LYS A 1 117 ? -9.551 -1.109 -1.357 1.00 87.75 117 LYS A O 1
ATOM 911 N N . VAL A 1 118 ? -7.903 -1.903 -0.043 1.00 84.56 118 VAL A N 1
ATOM 912 C CA . VAL A 1 118 ? -8.733 -2.050 1.159 1.00 84.56 118 VAL A CA 1
ATOM 913 C C . VAL A 1 118 ? -9.244 -0.674 1.587 1.00 84.56 118 VAL A C 1
ATOM 915 O O . VAL A 1 118 ? -8.459 0.262 1.753 1.00 84.56 118 VAL A O 1
ATOM 918 N N . GLN A 1 119 ? -10.562 -0.548 1.741 1.00 83.56 119 GLN A N 1
ATOM 919 C CA . GLN A 1 119 ? -11.169 0.715 2.144 1.00 83.56 119 GLN A CA 1
ATOM 920 C C . GLN A 1 119 ? -10.842 1.060 3.599 1.00 83.56 119 GLN A C 1
ATOM 922 O O . GLN A 1 119 ? -10.772 0.160 4.443 1.00 83.56 119 GLN A O 1
ATOM 927 N N . PRO A 1 120 ? -10.651 2.356 3.900 1.00 83.50 120 PRO A N 1
ATOM 928 C CA . PRO A 1 120 ? -10.476 2.800 5.271 1.00 83.50 120 PRO A CA 1
ATOM 929 C C . PRO A 1 120 ? -11.713 2.445 6.103 1.00 83.50 120 PRO A C 1
ATOM 931 O O . PRO A 1 120 ? -12.846 2.508 5.627 1.00 83.50 120 PRO A O 1
ATOM 934 N N . LEU A 1 121 ? -11.495 2.104 7.373 1.00 84.56 121 LEU A N 1
ATOM 935 C CA . LEU A 1 121 ? -12.584 2.018 8.346 1.00 84.56 121 LEU A CA 1
ATOM 936 C C . LEU A 1 121 ? -13.135 3.423 8.607 1.00 84.56 121 LEU A C 1
ATOM 938 O O . LEU A 1 121 ? -12.363 4.385 8.581 1.00 84.56 121 LEU A O 1
ATOM 942 N N . SER A 1 122 ? -14.436 3.544 8.886 1.00 86.44 122 SER A N 1
ATOM 943 C CA . SER A 1 122 ? -15.037 4.839 9.227 1.00 86.44 122 SER A CA 1
ATOM 944 C C . SER A 1 122 ? -14.378 5.440 10.465 1.00 86.44 122 SER A C 1
ATOM 946 O O . SER A 1 122 ? -13.865 4.716 11.320 1.00 86.44 122 SER A O 1
ATOM 948 N N . GLU A 1 123 ? -14.396 6.766 10.572 1.00 87.19 123 GLU A N 1
ATOM 949 C CA . GLU A 1 123 ? -13.813 7.468 11.716 1.00 87.19 123 GLU A CA 1
ATOM 950 C C . GLU A 1 123 ? -14.377 6.967 13.053 1.00 87.19 123 GLU A C 1
ATOM 952 O O . GLU A 1 123 ? -13.611 6.739 13.984 1.00 87.19 123 GLU A O 1
ATOM 957 N N . ASP A 1 124 ? -15.678 6.681 13.129 1.00 90.62 124 ASP A N 1
ATOM 958 C CA . ASP A 1 124 ? -16.306 6.139 14.339 1.00 90.62 124 ASP A CA 1
ATOM 959 C C . ASP A 1 124 ? -15.760 4.758 14.714 1.00 90.62 124 ASP A C 1
ATOM 961 O O . ASP A 1 124 ? -15.444 4.500 15.876 1.00 90.62 124 ASP A O 1
ATOM 965 N N . VAL A 1 125 ? -15.576 3.871 13.728 1.00 88.81 125 VAL A N 1
ATOM 966 C CA . VAL A 1 125 ? -14.957 2.558 13.961 1.00 88.81 125 VAL A CA 1
ATOM 967 C C . VAL A 1 125 ? -13.505 2.733 14.395 1.00 88.81 125 VAL A C 1
ATOM 969 O O . VAL A 1 125 ? -13.047 2.049 15.309 1.00 88.81 125 VAL A O 1
ATOM 972 N N . ARG A 1 126 ? -12.778 3.667 13.778 1.00 88.31 126 ARG A N 1
ATOM 973 C CA . ARG A 1 126 ? -11.401 4.001 14.149 1.00 88.31 126 ARG A CA 1
ATOM 974 C C . ARG A 1 126 ? -11.313 4.490 15.602 1.00 88.31 126 ARG A C 1
ATOM 976 O O . ARG A 1 126 ? -10.518 3.944 16.364 1.00 88.31 126 ARG A O 1
ATOM 983 N N . LYS A 1 127 ? -12.175 5.429 16.008 1.00 88.62 127 LYS A N 1
ATOM 984 C CA . LYS A 1 127 ? -12.300 5.929 17.390 1.00 88.62 127 LYS A CA 1
ATOM 985 C C . LYS A 1 127 ? -12.616 4.807 18.376 1.00 88.62 127 LYS A C 1
ATOM 987 O O . LYS A 1 127 ? -11.962 4.704 19.409 1.00 88.62 127 LYS A O 1
ATOM 992 N N . LEU A 1 128 ? -13.565 3.932 18.037 1.00 89.56 128 LEU A N 1
ATOM 993 C CA . LEU A 1 128 ? -13.937 2.787 18.872 1.00 89.56 128 LEU A CA 1
ATOM 994 C C . LEU A 1 128 ? -12.780 1.791 19.052 1.00 89.56 128 LEU A C 1
ATOM 996 O O . LEU A 1 128 ? -12.579 1.259 20.143 1.00 89.56 128 LEU A O 1
ATOM 1000 N N . LEU A 1 129 ? -12.012 1.516 17.994 1.00 87.25 129 LEU A N 1
ATOM 1001 C CA . LEU A 1 129 ? -10.837 0.648 18.090 1.00 87.25 129 LEU A CA 1
ATOM 1002 C C . LEU A 1 129 ? -9.752 1.273 18.980 1.00 87.25 129 LEU A C 1
ATOM 1004 O O . LEU A 1 129 ? -9.173 0.573 19.812 1.00 87.25 129 LEU A O 1
ATOM 1008 N N . VAL A 1 130 ? -9.510 2.581 18.851 1.00 87.00 130 VAL A N 1
ATOM 1009 C CA . VAL A 1 130 ? -8.542 3.306 19.687 1.00 87.00 130 VAL A CA 1
ATOM 1010 C C . VAL A 1 130 ? -8.961 3.286 21.148 1.00 87.00 130 VAL A C 1
ATOM 1012 O O . VAL A 1 130 ? -8.173 2.829 21.972 1.00 87.00 130 VAL A O 1
ATOM 1015 N N . SER A 1 131 ? -10.201 3.654 21.468 1.00 86.56 131 SER A N 1
ATOM 1016 C CA . SER A 1 131 ? -10.675 3.678 22.856 1.00 86.56 131 SER A CA 1
ATOM 1017 C C . SER A 1 131 ? -10.622 2.306 23.531 1.00 86.56 131 SER A C 1
ATOM 1019 O O . SER A 1 131 ? -10.318 2.205 24.719 1.00 86.56 131 SER A O 1
ATOM 1021 N N . LYS A 1 132 ? -10.874 1.230 22.777 1.00 87.25 132 LYS A N 1
ATOM 1022 C CA . LYS A 1 132 ? -10.899 -0.135 23.312 1.00 87.25 132 LYS A CA 1
ATOM 1023 C C . LYS A 1 132 ? -9.514 -0.760 23.480 1.00 87.25 132 LYS A C 1
ATOM 1025 O O . LYS A 1 132 ? -9.329 -1.592 24.369 1.00 87.25 132 LYS A O 1
ATOM 1030 N N . PHE A 1 133 ? -8.562 -0.430 22.609 1.00 83.69 133 PHE A N 1
ATOM 1031 C CA . PHE A 1 133 ? -7.300 -1.172 22.508 1.00 83.69 133 PHE A CA 1
ATOM 1032 C C . PHE A 1 133 ? -6.036 -0.332 22.723 1.00 83.69 133 PHE A C 1
ATOM 1034 O O . PHE A 1 133 ? -4.970 -0.918 22.928 1.00 83.69 133 PHE A O 1
ATOM 1041 N N . ALA A 1 134 ? -6.106 1.001 22.710 1.00 80.88 134 ALA A N 1
ATOM 1042 C CA . ALA A 1 134 ? -4.974 1.835 23.104 1.00 80.88 134 ALA A CA 1
ATOM 1043 C C . ALA A 1 134 ? -4.761 1.716 24.624 1.00 80.88 134 ALA A C 1
ATOM 1045 O O . ALA A 1 134 ? -5.603 2.115 25.424 1.00 80.88 134 ALA A O 1
ATOM 1046 N N . ARG A 1 135 ? -3.638 1.117 25.034 1.00 76.88 135 ARG A N 1
ATOM 1047 C CA . ARG A 1 135 ? -3.290 0.897 26.448 1.00 76.88 135 ARG A CA 1
ATOM 1048 C C . ARG A 1 135 ? -2.332 1.976 26.968 1.00 76.88 135 ARG A C 1
ATOM 1050 O O . ARG A 1 135 ? -1.621 2.610 26.190 1.00 76.88 135 ARG A O 1
ATOM 1057 N N . GLY A 1 136 ? -2.282 2.127 28.294 1.00 67.19 136 GLY A N 1
ATOM 1058 C CA . GLY A 1 136 ? -1.155 2.735 29.017 1.00 67.19 136 GLY A CA 1
ATOM 1059 C C . GLY A 1 136 ? -0.863 4.206 28.710 1.00 67.19 136 GLY A C 1
ATOM 1060 O O . GLY A 1 136 ? 0.274 4.530 28.396 1.00 67.19 136 GLY A O 1
ATOM 1061 N N . GLY A 1 137 ? -1.865 5.089 28.773 1.00 67.50 137 GLY A N 1
ATOM 1062 C CA . GLY A 1 137 ? -1.648 6.541 28.644 1.00 67.50 137 GLY A CA 1
ATOM 1063 C C . GLY A 1 137 ? -1.265 7.018 27.239 1.00 67.50 137 GLY A C 1
ATOM 1064 O O . GLY A 1 137 ? -0.792 8.139 27.084 1.00 67.50 137 GLY A O 1
ATOM 1065 N N . SER A 1 138 ? -1.455 6.176 26.218 1.00 79.81 138 SER A N 1
ATOM 1066 C CA . SER A 1 138 ? -1.282 6.571 24.819 1.00 79.81 138 SER A CA 1
ATOM 1067 C C . SER A 1 138 ? -2.205 7.744 24.482 1.00 79.81 138 SER A C 1
ATOM 1069 O O . SER A 1 138 ? -3.395 7.690 24.796 1.00 79.81 138 SER A O 1
ATOM 1071 N N . ASP A 1 139 ? -1.672 8.762 23.809 1.00 86.94 139 ASP A N 1
ATOM 1072 C CA . ASP A 1 139 ? -2.451 9.893 23.305 1.00 86.94 139 ASP A CA 1
ATOM 1073 C C . ASP A 1 139 ? -3.402 9.411 22.196 1.00 86.94 139 ASP A C 1
ATOM 1075 O O . ASP A 1 139 ? -3.008 9.182 21.049 1.00 86.94 139 ASP A O 1
ATOM 1079 N N . GLN A 1 140 ? -4.656 9.167 22.578 1.00 85.81 140 GLN A N 1
ATOM 1080 C CA . GLN A 1 140 ? -5.676 8.621 21.686 1.00 85.81 140 GLN A CA 1
ATOM 1081 C C . GLN A 1 140 ? -6.008 9.594 20.557 1.00 85.81 140 GLN A C 1
ATOM 1083 O O . GLN A 1 140 ? -6.183 9.157 19.418 1.00 85.81 140 GLN A O 1
ATOM 1088 N N . ASP A 1 141 ? -6.028 10.895 20.847 1.00 86.75 141 ASP A N 1
ATOM 1089 C CA . ASP A 1 141 ? -6.327 11.930 19.864 1.00 86.75 141 ASP A CA 1
ATOM 1090 C C . ASP A 1 141 ? -5.205 12.028 18.833 1.00 86.75 141 ASP A C 1
ATOM 1092 O O . ASP A 1 141 ? -5.478 12.084 17.633 1.00 86.75 141 ASP A O 1
ATOM 1096 N N . ALA A 1 142 ? -3.943 11.948 19.259 1.00 86.50 142 ALA A N 1
ATOM 1097 C CA . ALA A 1 142 ? -2.823 11.872 18.326 1.00 86.50 142 ALA A CA 1
ATOM 1098 C C . ALA A 1 142 ? -2.906 10.629 17.422 1.00 86.50 142 ALA A C 1
ATOM 1100 O O . ALA A 1 142 ? -2.620 10.716 16.228 1.00 86.50 142 ALA A O 1
ATOM 1101 N N . ILE A 1 143 ? -3.334 9.474 17.950 1.00 83.62 143 ILE A N 1
ATOM 1102 C CA . ILE A 1 143 ? -3.491 8.241 17.157 1.00 83.62 143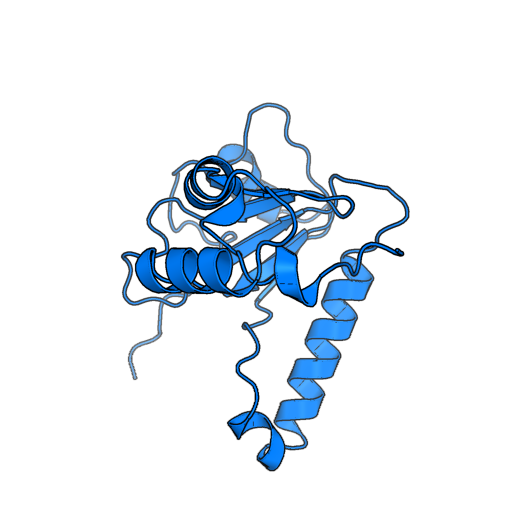 ILE A CA 1
ATOM 1103 C C . ILE A 1 143 ? -4.627 8.374 16.136 1.00 83.62 143 ILE A C 1
ATOM 1105 O O . ILE A 1 143 ? -4.455 7.968 14.984 1.00 83.62 143 ILE A O 1
ATOM 1109 N N . ILE A 1 144 ? -5.780 8.909 16.547 1.00 84.38 144 ILE A N 1
ATOM 1110 C CA . ILE A 1 144 ? -6.965 9.069 15.690 1.00 84.38 144 ILE A CA 1
ATOM 1111 C C . ILE A 1 144 ? -6.690 10.065 14.559 1.00 84.38 144 ILE A C 1
ATOM 1113 O O . ILE A 1 144 ? -7.103 9.814 13.426 1.00 84.38 144 ILE A O 1
ATOM 1117 N N . ASN A 1 145 ? -5.982 11.156 14.864 1.00 85.12 145 ASN A N 1
ATOM 1118 C CA . ASN A 1 145 ? -5.728 12.257 13.935 1.00 85.12 145 ASN A CA 1
ATOM 1119 C C . ASN A 1 145 ? -4.458 12.078 13.080 1.00 85.12 145 ASN A C 1
ATOM 1121 O O . ASN A 1 145 ? -4.215 12.873 12.170 1.00 85.12 145 ASN A O 1
ATOM 1125 N N . ASP A 1 146 ? -3.635 11.052 13.327 1.00 84.19 146 ASP A N 1
ATOM 1126 C CA . ASP A 1 146 ? -2.510 10.741 12.440 1.00 84.19 146 ASP A CA 1
ATOM 1127 C C . ASP A 1 146 ? -3.030 10.202 11.099 1.00 84.19 146 ASP A C 1
ATOM 1129 O O . ASP A 1 146 ? -3.549 9.087 11.006 1.00 84.19 146 ASP A O 1
ATOM 1133 N N . LYS A 1 147 ? -2.813 10.964 10.022 1.00 81.50 147 LYS A N 1
ATOM 1134 C CA . LYS A 1 147 ? -3.182 10.581 8.649 1.00 81.50 147 LYS A CA 1
ATOM 1135 C C . LYS A 1 147 ? -2.666 9.200 8.235 1.00 81.50 147 LYS A C 1
ATOM 1137 O O . LYS A 1 147 ? -3.293 8.522 7.425 1.00 81.50 147 LYS A O 1
ATOM 1142 N N . LYS A 1 148 ? -1.543 8.732 8.794 1.00 77.94 148 LYS A N 1
ATOM 1143 C CA . LYS A 1 148 ? -1.008 7.383 8.519 1.00 77.94 148 LYS A CA 1
ATOM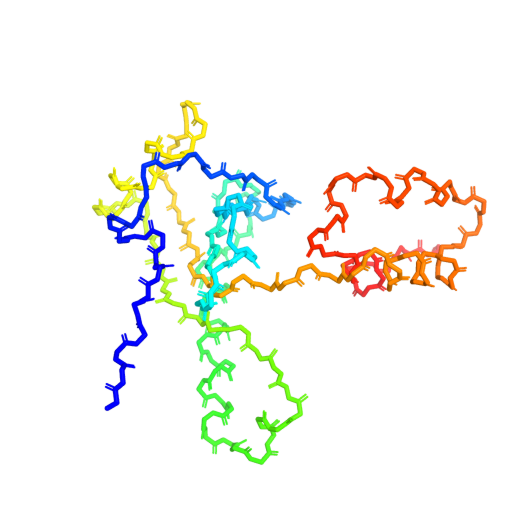 1144 C C . LYS A 1 148 ? -1.960 6.267 8.955 1.00 77.94 148 LYS A C 1
ATOM 1146 O O . LYS A 1 148 ? -1.881 5.158 8.426 1.00 77.94 148 LYS A O 1
ATOM 1151 N N . ASN A 1 149 ? -2.844 6.557 9.903 1.00 79.19 149 ASN A N 1
ATOM 1152 C CA . ASN A 1 149 ? -3.794 5.613 10.469 1.00 79.19 149 ASN A CA 1
ATOM 1153 C C . ASN A 1 149 ? -5.141 5.601 9.735 1.00 79.19 149 ASN A C 1
ATOM 1155 O O . ASN A 1 149 ? -5.889 4.631 9.862 1.00 79.19 149 ASN A O 1
ATOM 1159 N N . GLU A 1 150 ? -5.439 6.604 8.907 1.00 83.38 150 GLU A N 1
ATOM 1160 C CA . GLU A 1 150 ? -6.723 6.706 8.200 1.00 83.38 150 GLU A CA 1
ATOM 1161 C C . GLU A 1 150 ? -7.002 5.489 7.310 1.00 83.38 150 GLU A C 1
ATOM 1163 O O . GLU A 1 150 ? -8.132 5.004 7.264 1.00 83.38 150 GLU A O 1
ATOM 1168 N N . HIS A 1 151 ? -5.974 4.945 6.650 1.00 80.56 151 HIS A N 1
ATOM 1169 C CA . HIS A 1 151 ? -6.140 3.871 5.669 1.00 80.56 151 HIS A CA 1
ATOM 1170 C C . HIS A 1 151 ? -6.123 2.447 6.246 1.00 80.56 151 HIS A C 1
ATOM 1172 O O . HIS A 1 151 ? -6.709 1.557 5.634 1.00 80.56 151 HIS A O 1
ATOM 1178 N N . CYS A 1 152 ? -5.472 2.185 7.390 1.00 70.19 152 CYS A N 1
ATOM 1179 C CA . CYS A 1 152 ? -5.439 0.833 7.973 1.00 70.19 152 CYS A CA 1
ATOM 1180 C C . CYS A 1 152 ? -5.096 0.814 9.476 1.00 70.19 152 CYS A C 1
ATOM 1182 O O . CYS A 1 152 ? -4.016 0.375 9.882 1.00 70.19 152 CYS A O 1
ATOM 1184 N N . LEU A 1 153 ? -6.051 1.215 10.322 1.00 64.81 153 LEU A N 1
ATOM 1185 C CA . LEU A 1 153 ? -5.913 1.144 11.787 1.00 64.81 153 LEU A CA 1
ATOM 1186 C C . LEU A 1 153 ? -5.866 -0.278 12.368 1.00 64.81 153 LEU A C 1
ATOM 1188 O O . LEU A 1 153 ? -5.465 -0.454 13.513 1.00 64.81 153 LEU A O 1
ATOM 1192 N N . ILE A 1 154 ? -6.222 -1.314 11.604 1.00 65.25 154 ILE A N 1
ATOM 1193 C CA . ILE A 1 154 ? -6.107 -2.706 12.071 1.00 65.25 154 ILE A CA 1
ATOM 1194 C C . ILE A 1 154 ? -4.642 -3.129 12.259 1.00 65.25 154 ILE A C 1
ATOM 1196 O O . ILE A 1 154 ? -4.339 -3.938 13.140 1.00 65.25 154 ILE A O 1
ATOM 1200 N N . ARG A 1 155 ? -3.715 -2.581 11.462 1.00 61.00 155 ARG A N 1
ATOM 1201 C CA . ARG A 1 155 ? -2.290 -2.938 11.522 1.00 61.00 155 ARG A CA 1
ATOM 1202 C C . ARG A 1 155 ? -1.655 -2.619 12.893 1.00 61.00 155 ARG A C 1
ATOM 1204 O O . ARG A 1 155 ? -0.924 -3.478 13.379 1.00 61.00 155 ARG A O 1
ATOM 1211 N N . PRO A 1 156 ? -1.953 -1.486 13.559 1.00 56.75 156 PRO A N 1
ATOM 1212 C CA . PRO A 1 156 ? -1.607 -1.255 14.965 1.00 56.75 156 PRO A CA 1
ATOM 1213 C C . PRO A 1 156 ? -2.008 -2.370 15.942 1.00 56.75 156 PRO A C 1
ATOM 1215 O O . PRO A 1 156 ? -1.241 -2.681 16.848 1.00 56.75 156 PRO A O 1
ATOM 1218 N N . TYR A 1 157 ? -3.173 -2.999 15.756 1.00 60.09 157 TYR A N 1
ATOM 1219 C CA . TYR A 1 157 ? -3.708 -3.973 16.718 1.00 60.09 157 TYR A CA 1
ATOM 1220 C C . TYR A 1 157 ? -3.301 -5.416 16.424 1.00 60.09 157 TYR A C 1
ATOM 1222 O O . TYR A 1 157 ? -3.091 -6.199 17.348 1.00 60.09 157 TYR A O 1
ATOM 1230 N N . LEU A 1 158 ? -3.181 -5.778 15.145 1.00 57.28 158 LEU A N 1
ATOM 1231 C CA . LEU A 1 158 ? -2.893 -7.155 14.724 1.00 57.28 158 LEU A CA 1
ATOM 1232 C C . LEU A 1 158 ? -1.475 -7.344 14.162 1.00 57.28 158 LEU A C 1
ATOM 1234 O O . LEU A 1 158 ? -1.031 -8.476 13.994 1.00 57.28 158 LEU A O 1
ATOM 1238 N N . GLY A 1 159 ? -0.763 -6.259 13.840 1.00 59.50 159 GLY A N 1
ATOM 1239 C CA . GLY A 1 159 ? 0.416 -6.288 12.967 1.00 59.50 159 GLY A CA 1
ATOM 1240 C C . GLY A 1 159 ? 1.784 -6.296 13.647 1.00 59.50 159 GLY A C 1
ATOM 1241 O O . GLY A 1 159 ? 2.777 -6.536 12.965 1.00 59.50 159 GLY A O 1
ATOM 1242 N N . ARG A 1 160 ? 1.880 -6.064 14.960 1.00 54.50 160 ARG A N 1
ATOM 1243 C CA . ARG A 1 160 ? 3.100 -6.317 15.748 1.00 54.50 160 ARG A CA 1
ATOM 1244 C C . ARG A 1 160 ? 2.752 -6.296 17.234 1.00 54.50 160 ARG A C 1
ATOM 1246 O O . ARG A 1 160 ? 2.469 -5.232 17.774 1.00 54.50 160 ARG A O 1
ATOM 1253 N N . ARG A 1 161 ? 2.804 -7.444 17.917 1.00 54.81 161 ARG A N 1
ATOM 1254 C CA . ARG A 1 161 ? 2.821 -7.432 19.388 1.00 54.81 161 ARG A CA 1
ATOM 1255 C C . ARG A 1 161 ? 4.144 -6.791 19.803 1.00 54.81 161 ARG A C 1
ATOM 1257 O O . ARG A 1 161 ? 5.202 -7.272 19.387 1.00 54.81 161 ARG A O 1
ATOM 1264 N N . LYS A 1 162 ? 4.106 -5.693 20.563 1.00 53.34 162 LYS A N 1
ATOM 1265 C CA . LYS A 1 162 ? 5.292 -5.295 21.330 1.00 53.34 162 LYS A CA 1
ATOM 1266 C C . LYS A 1 162 ? 5.599 -6.475 22.255 1.00 53.34 162 LYS A C 1
ATOM 1268 O O . LYS A 1 162 ? 4.672 -7.046 22.825 1.00 53.34 162 LYS A O 1
ATOM 1273 N N . LYS A 1 163 ? 6.858 -6.911 22.298 1.00 53.53 163 LYS A N 1
ATOM 1274 C CA . LYS A 1 163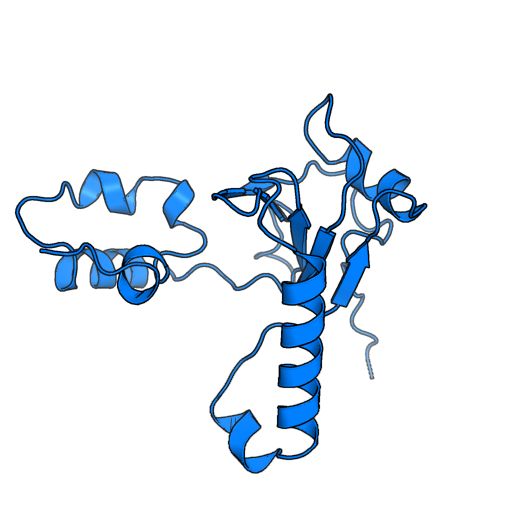 ? 7.288 -7.753 23.413 1.00 53.53 163 LYS A CA 1
ATOM 1275 C C . LYS A 1 163 ? 7.166 -6.871 24.654 1.00 53.53 163 LYS A C 1
ATOM 1277 O O . LYS A 1 163 ? 7.620 -5.726 24.588 1.00 53.53 163 LYS A O 1
ATOM 1282 N N . ASP A 1 164 ? 6.475 -7.376 25.667 1.00 54.25 164 ASP A N 1
ATOM 1283 C CA . ASP A 1 164 ? 6.578 -6.836 27.021 1.00 54.25 164 ASP A CA 1
ATOM 1284 C C . ASP A 1 164 ? 8.032 -6.964 27.507 1.00 54.25 164 ASP A C 1
ATOM 1286 O O . ASP A 1 164 ? 8.708 -7.941 27.085 1.00 54.25 164 ASP A O 1
#

Secondary structure (DSSP, 8-state):
--------TTSSS--PPPEEEEEETTEEEEE-TTTTTSSS--EEEEE--S-TT--HHHHHHHHHHHHHHHHH-HHHHTT--PPPEEEEE-TT-TTHHHHGGGSPTT-----EEEEE-PPPPPHHHHHHHHHHH--TT--HHHHHH-HHHHS-THHHHHS-PPP-

Sequence (164 aa):
MATRVSHDLTTQSSPEKLLRIGTGCCGSVWADADSSKDNGTPSCIKREDGDPHRSITNEHFIHQLVVQSLQLNPRYARNFRIPLCRGFLNKDDEGWSLVLPRLPPGSKPCNALLSEKVQPLSEDVRKLLVSKFARGGSDQDAIINDKKNEHCLIRPYLGRRKKD

Foldseek 3Di:
DDDQPPPFLLDLPDLAAWDFQAQDQQGTKTFDPCQVVDPHQGKMKGFSPHHPVDDVVVVLVVLVVVVVVCVVVVVCVVVDDRWAFPDKDAQPDPSCVSNVSNYDPPDGRHIMTMTGQDAFDDLVVLLVCLVVPVDDPPPSVCCSPPSNCRRPVVCVVPVDDDDD